Protein AF-A0A3M1MSR9-F1 (afdb_monomer)

Structure (mmCIF, N/CA/C/O backbone):
data_AF-A0A3M1MSR9-F1
#
_entry.id   AF-A0A3M1MSR9-F1
#
loop_
_atom_site.group_PDB
_atom_site.id
_atom_site.type_symbol
_atom_site.label_atom_id
_atom_site.label_alt_id
_atom_site.label_comp_id
_atom_site.label_asym_id
_atom_site.label_entity_id
_atom_site.label_seq_id
_atom_site.pdbx_PDB_ins_code
_atom_site.Cartn_x
_atom_site.Cartn_y
_atom_site.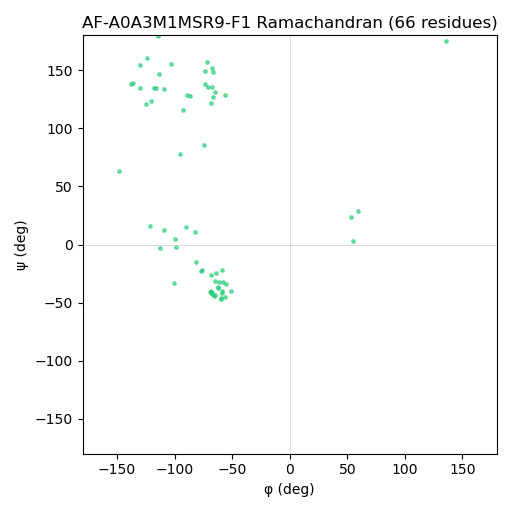Cartn_z
_atom_site.occupancy
_atom_site.B_iso_or_equiv
_atom_site.auth_seq_id
_atom_site.auth_comp_id
_atom_site.auth_asym_id
_atom_site.auth_atom_id
_atom_site.pdbx_PDB_model_num
ATOM 1 N N . PRO A 1 1 ? -6.235 -7.353 12.738 1.00 87.19 1 PRO A N 1
ATOM 2 C CA . PRO A 1 1 ? -6.596 -7.748 11.346 1.00 87.19 1 PRO A CA 1
ATOM 3 C C . PRO A 1 1 ? -6.141 -6.715 10.304 1.00 87.19 1 PRO A C 1
ATOM 5 O O . PRO A 1 1 ? -5.979 -5.549 10.662 1.00 87.19 1 PRO A O 1
ATOM 8 N N . VAL A 1 2 ? -5.952 -7.124 9.041 1.00 90.06 2 VAL A N 1
ATOM 9 C CA . VAL A 1 2 ? -5.477 -6.256 7.944 1.00 90.06 2 VAL A CA 1
ATOM 10 C C . VAL A 1 2 ? -6.532 -6.145 6.846 1.00 90.06 2 V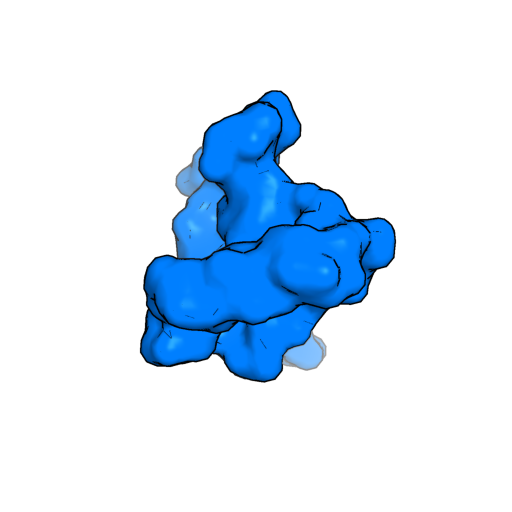AL A C 1
ATOM 12 O O . VAL A 1 2 ? -7.078 -7.159 6.419 1.00 90.06 2 VAL A O 1
ATOM 15 N N . PHE A 1 3 ? -6.778 -4.926 6.370 1.00 91.56 3 PHE A N 1
ATOM 16 C CA . PHE A 1 3 ? -7.687 -4.633 5.265 1.00 91.56 3 PHE A CA 1
ATOM 17 C C . PHE A 1 3 ? -6.933 -4.103 4.037 1.00 91.56 3 PHE A C 1
ATOM 19 O O . PHE A 1 3 ? -5.941 -3.383 4.154 1.00 91.56 3 PHE A O 1
ATOM 26 N N . ALA A 1 4 ? -7.416 -4.419 2.840 1.00 90.94 4 ALA A N 1
ATOM 27 C CA . ALA A 1 4 ? -6.942 -3.818 1.599 1.00 90.94 4 ALA A CA 1
ATOM 28 C C . ALA A 1 4 ? -8.143 -3.222 0.868 1.00 90.94 4 ALA A C 1
ATOM 30 O O . ALA A 1 4 ? -9.085 -3.945 0.547 1.00 90.94 4 ALA A O 1
ATOM 31 N N . TYR A 1 5 ? -8.112 -1.913 0.618 1.00 90.50 5 TYR A N 1
ATOM 32 C CA . TYR A 1 5 ? -9.201 -1.249 -0.091 1.00 90.50 5 TYR A CA 1
ATOM 33 C C . TYR A 1 5 ? -9.289 -1.780 -1.532 1.00 90.50 5 TYR A C 1
ATOM 35 O O . TYR A 1 5 ? -8.250 -1.830 -2.206 1.00 90.50 5 TYR A O 1
ATOM 43 N N . PRO A 1 6 ? -10.488 -2.163 -2.016 1.00 87.06 6 PRO A N 1
ATOM 44 C CA . PRO A 1 6 ? -10.688 -2.567 -3.406 1.00 87.06 6 PRO A CA 1
ATOM 45 C C . PRO A 1 6 ? -10.227 -1.461 -4.354 1.00 87.06 6 PRO A C 1
ATOM 47 O O . PRO A 1 6 ? -10.569 -0.296 -4.156 1.00 87.06 6 PRO A O 1
ATOM 50 N N . ASP A 1 7 ? -9.380 -1.811 -5.322 1.00 83.06 7 ASP A N 1
ATOM 51 C CA . ASP A 1 7 ? -8.743 -0.898 -6.286 1.00 83.06 7 ASP A CA 1
ATOM 52 C C . ASP A 1 7 ? -7.954 0.284 -5.677 1.00 83.06 7 ASP A C 1
ATOM 54 O O . ASP A 1 7 ? -7.408 1.118 -6.396 1.00 83.06 7 ASP A O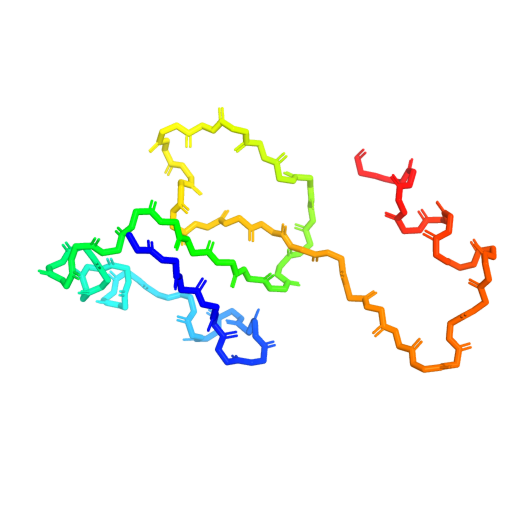 1
ATOM 58 N N . GLY A 1 8 ? -7.858 0.355 -4.344 1.00 74.00 8 GLY A N 1
ATOM 59 C CA . GLY A 1 8 ? -7.191 1.407 -3.583 1.00 74.00 8 GLY A CA 1
ATOM 60 C C . GLY A 1 8 ? -7.625 2.838 -3.901 1.00 74.00 8 GLY A C 1
ATOM 61 O O . GLY A 1 8 ? -6.828 3.751 -3.674 1.00 74.00 8 GLY A O 1
ATOM 62 N N . GLN A 1 9 ? -8.838 3.028 -4.428 1.00 73.75 9 GLN A N 1
ATOM 63 C CA . GLN A 1 9 ? -9.337 4.324 -4.893 1.00 73.75 9 GLN A CA 1
ATOM 64 C C . GLN A 1 9 ? -9.687 5.273 -3.738 1.00 73.75 9 GLN A C 1
ATOM 66 O O . GLN A 1 9 ? -10.167 4.835 -2.690 1.00 73.75 9 GLN A O 1
ATOM 71 N N . MET A 1 10 ? -9.531 6.584 -3.974 1.00 66.69 10 MET A N 1
ATOM 72 C CA . MET A 1 10 ? -9.934 7.664 -3.051 1.00 66.69 10 MET A CA 1
ATOM 73 C C . MET A 1 10 ? -11.384 7.514 -2.580 1.00 66.69 10 MET A C 1
ATOM 75 O O . MET A 1 10 ? -11.668 7.717 -1.407 1.00 66.69 10 MET A O 1
ATOM 79 N N . ASP A 1 11 ? -12.289 7.114 -3.473 1.00 70.94 11 ASP A N 1
ATOM 80 C CA . ASP A 1 11 ? -13.729 7.070 -3.186 1.00 70.94 11 ASP A CA 1
ATOM 81 C C . ASP A 1 11 ? -14.088 5.987 -2.157 1.00 70.94 11 ASP A C 1
ATOM 83 O O . ASP A 1 11 ? -15.044 6.118 -1.388 1.00 70.94 11 ASP A O 1
ATOM 87 N N . THR A 1 12 ? -13.263 4.938 -2.083 1.00 68.50 12 THR A N 1
ATOM 88 C CA . THR A 1 12 ? -13.355 3.901 -1.047 1.00 68.50 12 THR A CA 1
ATOM 89 C C . THR A 1 12 ? -12.689 4.323 0.264 1.00 68.50 12 THR A C 1
ATOM 91 O O . THR A 1 12 ? -12.940 3.727 1.306 1.00 68.50 12 THR A O 1
ATOM 94 N N . PHE A 1 13 ? -11.876 5.379 0.245 1.00 74.06 13 PHE A N 1
ATOM 95 C CA . PHE A 1 13 ? -11.215 5.951 1.409 1.00 74.06 13 PHE A CA 1
ATOM 96 C C . PHE A 1 13 ? -12.032 7.126 1.969 1.00 74.06 13 PHE A C 1
ATOM 98 O O . PHE A 1 13 ? -11.705 8.296 1.780 1.00 74.06 13 PHE A O 1
ATOM 105 N N . ASN A 1 14 ? -13.107 6.817 2.699 1.00 81.00 14 ASN A N 1
ATOM 106 C CA . ASN A 1 14 ? -13.923 7.827 3.375 1.00 81.00 14 ASN A CA 1
ATOM 107 C C . ASN A 1 14 ? -14.047 7.557 4.891 1.00 81.00 14 ASN A C 1
ATOM 109 O O . ASN A 1 14 ? -13.811 6.431 5.346 1.00 81.00 14 ASN A O 1
ATOM 113 N N . PRO A 1 15 ? -14.415 8.570 5.701 1.00 85.19 15 PRO A N 1
ATOM 114 C CA . PRO A 1 15 ? -14.504 8.426 7.154 1.00 85.19 15 PRO A CA 1
ATOM 115 C C . PRO A 1 15 ? -15.471 7.334 7.628 1.00 85.19 15 PRO A C 1
ATOM 117 O O . PRO A 1 15 ? -15.208 6.704 8.648 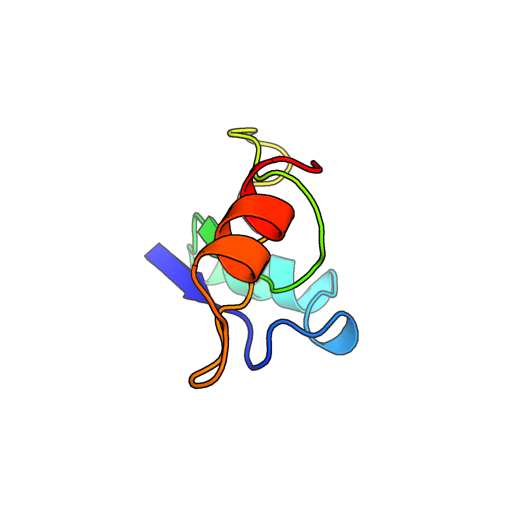1.00 85.19 15 PRO A O 1
ATOM 120 N N . ALA A 1 16 ? -16.557 7.078 6.890 1.00 88.56 16 ALA A N 1
ATOM 121 C CA . ALA A 1 16 ? -17.534 6.056 7.257 1.00 88.56 16 ALA A CA 1
ATOM 122 C C . ALA A 1 16 ? -16.946 4.642 7.137 1.00 88.56 16 ALA A C 1
ATOM 124 O O . ALA A 1 16 ? -17.155 3.812 8.019 1.00 88.56 16 ALA A O 1
ATOM 125 N N . ILE A 1 17 ? -16.151 4.382 6.094 1.00 87.88 17 ILE A N 1
ATOM 126 C CA . ILE A 1 17 ? -15.471 3.092 5.923 1.00 87.88 17 ILE A CA 1
ATOM 127 C C . ILE A 1 17 ? -14.375 2.915 6.974 1.00 87.88 17 ILE A C 1
ATOM 129 O O . ILE A 1 17 ? -14.261 1.840 7.553 1.00 87.88 17 ILE A O 1
ATOM 133 N N . GLN A 1 18 ? -13.607 3.961 7.290 1.00 87.44 18 GLN A N 1
ATOM 134 C CA . GLN A 1 18 ? -12.625 3.874 8.377 1.00 87.44 18 GLN A CA 1
ATOM 135 C C . GLN A 1 18 ? -13.281 3.532 9.715 1.00 87.44 18 GLN A C 1
ATOM 137 O O . GLN A 1 18 ? -12.721 2.755 10.484 1.00 87.44 18 GLN A O 1
ATOM 142 N N . GLU A 1 19 ? -14.451 4.103 9.992 1.00 91.25 19 GLU A N 1
ATOM 143 C CA . GLU A 1 19 ? -15.184 3.800 11.215 1.00 91.25 19 GLU A CA 1
ATOM 144 C C . GLU A 1 19 ? -15.710 2.365 11.224 1.00 91.25 19 GLU A C 1
ATOM 146 O O . GLU A 1 19 ? -15.517 1.658 12.210 1.00 91.25 19 GLU A O 1
ATOM 151 N N . ALA A 1 20 ? -16.258 1.888 10.104 1.00 91.69 20 ALA A N 1
ATOM 152 C CA . ALA A 1 20 ? -16.632 0.484 9.947 1.00 91.69 20 ALA A CA 1
ATOM 153 C C . ALA A 1 20 ? -15.444 -0.457 10.204 1.00 91.69 20 ALA A C 1
ATOM 155 O O . ALA A 1 20 ? -15.563 -1.407 10.972 1.00 91.69 20 ALA A O 1
ATOM 156 N N . LEU A 1 21 ? -14.268 -0.150 9.651 1.00 91.81 21 LEU A N 1
ATOM 157 C CA . LEU A 1 21 ? -13.054 -0.934 9.882 1.00 91.81 21 LEU A CA 1
ATOM 158 C C . LEU A 1 21 ? -12.631 -0.940 11.360 1.00 91.81 21 LEU A C 1
ATOM 160 O O . LEU A 1 21 ? -12.198 -1.981 11.853 1.00 91.81 21 LEU A O 1
ATOM 164 N N . ARG A 1 22 ? -12.777 0.178 12.087 1.00 91.25 22 ARG A N 1
ATOM 165 C CA . ARG A 1 22 ? -12.502 0.224 13.537 1.00 91.25 22 ARG A CA 1
ATOM 166 C C . ARG A 1 22 ? -13.480 -0.632 14.334 1.00 91.25 22 ARG A C 1
ATOM 168 O O . ARG A 1 22 ? -13.039 -1.351 15.229 1.00 91.25 22 ARG A O 1
ATOM 175 N N . MET A 1 23 ? -14.773 -0.558 14.015 1.00 94.44 23 MET A N 1
ATOM 176 C CA . MET A 1 23 ? -15.814 -1.360 14.673 1.00 94.44 23 MET A CA 1
ATOM 177 C C . MET A 1 23 ? -15.593 -2.861 14.457 1.00 94.44 23 MET A C 1
ATOM 179 O O . MET A 1 23 ? -15.778 -3.644 15.380 1.00 94.44 23 MET A O 1
ATOM 183 N N . GLU A 1 24 ? -15.110 -3.243 13.276 1.00 95.06 24 GLU A N 1
ATOM 184 C CA . GLU A 1 24 ? -14.730 -4.618 12.923 1.00 95.06 24 GLU A CA 1
ATOM 185 C C . GLU A 1 24 ? -13.311 -5.001 13.403 1.00 95.06 24 GLU A C 1
ATOM 187 O O . GLU A 1 24 ? -12.757 -6.029 13.011 1.00 95.06 24 GLU A O 1
ATOM 192 N N . HIS A 1 25 ? -12.690 -4.175 14.252 1.00 93.62 25 HIS A N 1
ATOM 193 C CA . HIS A 1 25 ? -11.374 -4.412 14.851 1.00 93.62 25 HIS A CA 1
ATOM 194 C C . HIS A 1 25 ? -10.216 -4.581 13.847 1.00 93.62 25 HIS A C 1
ATOM 196 O O . HIS A 1 25 ? -9.212 -5.238 14.143 1.00 93.62 25 HIS A O 1
ATOM 202 N N . PHE A 1 26 ? -10.300 -3.970 12.664 1.00 91.88 26 PHE A N 1
ATOM 203 C CA . PHE A 1 26 ? -9.140 -3.851 11.784 1.00 91.88 26 PHE A CA 1
ATOM 204 C C . PHE A 1 26 ? -8.127 -2.864 12.364 1.00 91.88 26 PHE A C 1
ATOM 206 O O . PHE A 1 26 ? -8.462 -1.772 12.819 1.00 91.88 26 PHE A O 1
ATOM 213 N N . GLU A 1 27 ? -6.858 -3.256 12.322 1.00 89.38 27 GLU A N 1
ATOM 214 C CA . GLU A 1 27 ? -5.753 -2.483 12.893 1.00 89.38 27 GLU A CA 1
ATOM 215 C C . GLU A 1 27 ? -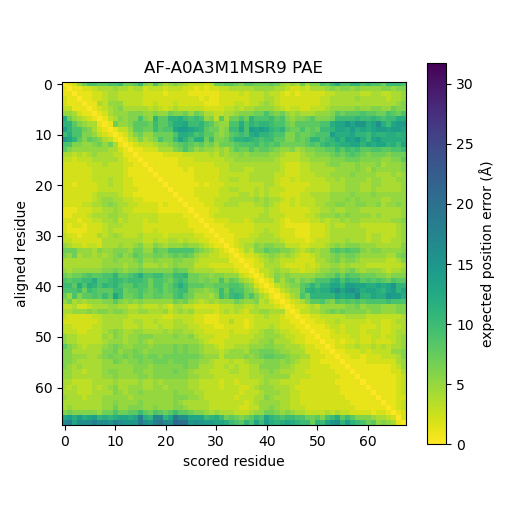5.005 -1.702 11.817 1.00 89.38 27 GLU A C 1
ATOM 217 O O . GLU A 1 27 ? -4.485 -0.618 12.074 1.00 89.38 27 GLU A O 1
ATOM 222 N N . ILE A 1 28 ? -4.940 -2.271 10.610 1.00 90.69 28 ILE A N 1
ATOM 223 C CA . ILE A 1 28 ? -4.171 -1.743 9.489 1.00 90.69 28 ILE A CA 1
ATOM 224 C C . ILE A 1 28 ? -5.011 -1.818 8.219 1.00 90.69 28 ILE A C 1
ATOM 226 O O . ILE A 1 28 ? -5.663 -2.834 7.971 1.00 90.69 28 ILE A O 1
ATOM 230 N N . ALA A 1 29 ? -4.952 -0.776 7.388 1.00 90.56 29 ALA A N 1
ATOM 231 C CA . ALA A 1 29 ? -5.564 -0.796 6.067 1.00 90.56 29 ALA A CA 1
ATOM 232 C C . ALA A 1 29 ? -4.671 -0.171 4.987 1.00 90.56 29 ALA A C 1
ATOM 234 O O . ALA A 1 29 ? -4.052 0.871 5.206 1.00 90.56 29 ALA A O 1
ATOM 235 N N . PHE A 1 30 ? -4.627 -0.808 3.814 1.00 90.94 30 PHE A N 1
ATOM 236 C CA . PHE A 1 30 ? -3.763 -0.426 2.695 1.00 90.94 30 PHE A CA 1
ATOM 237 C C . PHE A 1 30 ? -4.528 0.180 1.517 1.00 90.94 30 PHE A C 1
ATOM 239 O O . PHE A 1 30 ? -5.501 -0.407 1.041 1.00 90.94 30 PHE A O 1
ATOM 246 N N . THR A 1 31 ? -4.030 1.296 0.984 1.00 90.31 31 THR A N 1
ATOM 247 C CA . THR A 1 31 ? -4.588 1.998 -0.186 1.00 90.31 31 THR A CA 1
ATOM 248 C C . THR A 1 31 ? -3.624 1.963 -1.377 1.00 90.31 31 THR A C 1
ATOM 250 O O . THR A 1 31 ? -2.545 1.374 -1.287 1.00 90.31 31 THR A O 1
ATOM 253 N N . MET A 1 32 ? -4.026 2.553 -2.506 1.00 88.50 32 MET A N 1
ATOM 254 C CA . MET A 1 32 ? -3.152 2.836 -3.658 1.00 88.50 32 MET A CA 1
ATOM 255 C C . MET A 1 32 ? 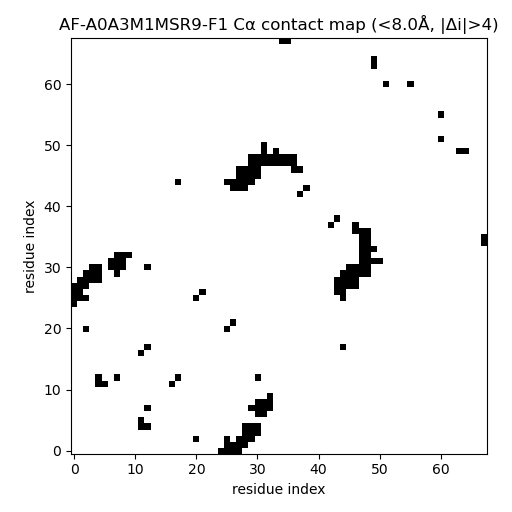-2.876 4.341 -3.797 1.00 88.50 32 MET A C 1
ATOM 257 O O . MET A 1 32 ? -2.384 4.794 -4.829 1.00 88.50 32 MET A O 1
ATOM 261 N N . LEU A 1 33 ? -3.208 5.130 -2.769 1.00 83.81 33 LEU A N 1
ATOM 262 C CA . LEU A 1 33 ? -2.909 6.557 -2.757 1.00 83.81 33 LEU A CA 1
ATOM 263 C C . LEU A 1 33 ? -1.391 6.738 -2.673 1.00 83.81 33 LEU A C 1
ATOM 265 O O . LEU A 1 33 ? -0.713 6.019 -1.943 1.00 83.81 33 LEU A O 1
ATOM 269 N N . GLY A 1 34 ? -0.851 7.655 -3.476 1.00 81.25 34 GLY A N 1
ATOM 270 C CA . GLY A 1 34 ? 0.593 7.849 -3.588 1.00 81.25 34 GLY A CA 1
ATOM 271 C C . GLY A 1 34 ? 1.221 8.377 -2.296 1.00 81.25 34 GLY A C 1
ATOM 272 O O . GLY A 1 34 ? 0.601 9.146 -1.560 1.00 81.25 34 GLY A O 1
ATOM 273 N N . GLY A 1 35 ? 2.473 7.993 -2.047 1.00 84.31 35 GLY A N 1
ATOM 274 C CA . GLY A 1 35 ? 3.273 8.471 -0.919 1.00 84.31 35 GLY A CA 1
ATOM 275 C C . GLY A 1 35 ? 4.042 7.359 -0.211 1.00 84.31 35 GLY A C 1
ATOM 276 O O . GLY A 1 35 ? 3.893 6.175 -0.512 1.00 84.31 35 GLY A O 1
ATOM 277 N N . MET A 1 36 ? 4.866 7.753 0.760 1.00 86.00 36 MET A N 1
ATOM 278 C CA . MET A 1 36 ? 5.612 6.820 1.598 1.00 86.00 36 MET A CA 1
ATOM 279 C C . MET A 1 36 ? 4.769 6.387 2.799 1.00 86.00 36 MET A C 1
ATOM 281 O O . MET A 1 36 ? 4.255 7.223 3.548 1.00 86.00 36 MET A O 1
ATOM 285 N N . ALA A 1 37 ? 4.643 5.076 3.009 1.00 88.56 37 ALA A N 1
ATOM 286 C CA . ALA A 1 37 ? 4.000 4.552 4.204 1.00 88.56 37 ALA A CA 1
ATOM 287 C C . ALA A 1 37 ? 4.851 4.888 5.433 1.00 88.56 37 ALA A C 1
ATOM 289 O O . ALA A 1 37 ? 6.041 4.589 5.480 1.00 88.56 37 ALA A O 1
ATOM 290 N N . GLN A 1 38 ? 4.229 5.502 6.438 1.00 84.88 38 GLN A N 1
ATOM 291 C CA . GLN A 1 38 ? 4.881 5.836 7.700 1.00 84.88 38 GLN A CA 1
ATOM 292 C C . GLN A 1 38 ? 4.231 5.060 8.836 1.00 84.88 38 GLN A C 1
ATOM 294 O O . GLN A 1 38 ? 3.004 5.023 8.956 1.00 84.88 38 GLN A O 1
ATOM 299 N N . LEU A 1 39 ? 5.058 4.479 9.706 1.00 76.62 39 LEU A N 1
ATOM 300 C CA . LEU A 1 39 ? 4.581 3.785 10.894 1.00 76.62 39 LEU A CA 1
ATOM 301 C C . LEU A 1 39 ? 4.122 4.814 11.937 1.00 76.62 39 LEU A C 1
ATOM 303 O O . LEU A 1 39 ? 4.879 5.246 12.803 1.00 76.62 39 LEU A O 1
ATOM 307 N N . SER A 1 40 ? 2.867 5.239 11.821 1.00 78.88 40 SER A N 1
ATOM 308 C CA . SER A 1 40 ? 2.235 6.211 12.708 1.00 78.88 40 SER A CA 1
ATOM 309 C C . SER A 1 40 ? 0.893 5.686 13.191 1.00 78.88 40 SER A C 1
ATOM 311 O O . SER A 1 40 ? 0.061 5.254 12.394 1.00 78.88 40 SER A O 1
ATOM 313 N N . LYS A 1 41 ? 0.631 5.816 14.498 1.00 68.50 41 LYS A N 1
ATOM 314 C CA . LYS A 1 41 ? -0.678 5.484 15.087 1.00 68.50 41 LYS A CA 1
ATOM 315 C C . LYS A 1 41 ? -1.827 6.298 14.481 1.00 68.50 41 LYS A C 1
ATOM 317 O O . LYS A 1 41 ? -2.968 5.865 14.551 1.00 68.50 41 LYS A O 1
ATOM 322 N N . LYS A 1 42 ? -1.540 7.460 13.881 1.00 70.06 42 LYS A N 1
ATOM 323 C CA . LYS A 1 42 ? -2.557 8.316 13.251 1.00 70.06 42 LYS A CA 1
ATOM 324 C C . LYS A 1 42 ? -3.010 7.806 11.878 1.00 70.06 42 LYS A C 1
ATOM 326 O O . LYS A 1 42 ? -4.122 8.116 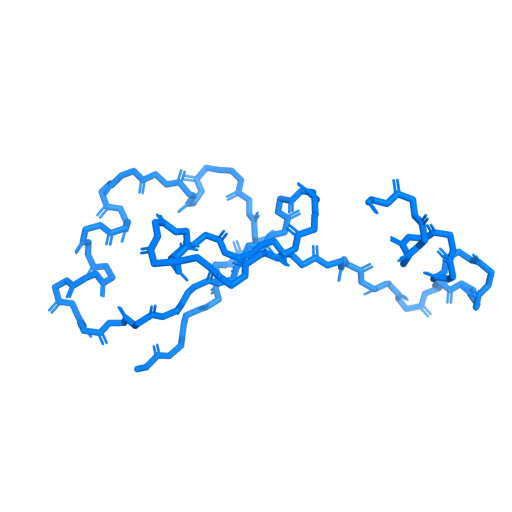11.473 1.00 70.06 42 LYS A O 1
ATOM 331 N N . ASN A 1 43 ? -2.185 7.004 11.197 1.00 70.44 43 ASN A N 1
ATOM 332 C CA . ASN A 1 43 ? -2.383 6.648 9.787 1.00 70.44 43 ASN A CA 1
ATOM 333 C C . ASN A 1 43 ? -2.512 5.131 9.564 1.00 70.44 43 ASN A C 1
ATOM 335 O O . ASN A 1 43 ? -2.388 4.665 8.437 1.00 70.44 43 ASN A O 1
ATOM 339 N N . ALA A 1 44 ? -2.752 4.340 10.615 1.00 81.25 44 ALA A N 1
ATOM 340 C CA . ALA A 1 44 ? -2.742 2.878 10.514 1.00 81.25 44 ALA A CA 1
ATOM 341 C C . ALA A 1 44 ? -3.806 2.330 9.538 1.00 81.25 44 ALA A C 1
ATOM 343 O O . ALA A 1 44 ? -3.551 1.367 8.824 1.00 81.25 44 ALA A O 1
ATOM 344 N N . LEU A 1 45 ? -4.959 2.999 9.418 1.00 86.62 45 LEU A N 1
ATOM 345 C CA . LEU A 1 45 ? -6.022 2.651 8.460 1.00 86.62 45 LEU A CA 1
ATOM 346 C C . LEU A 1 45 ? -5.876 3.348 7.092 1.00 86.62 45 LEU A C 1
ATOM 348 O O . LEU A 1 45 ? -6.828 3.400 6.309 1.00 86.62 45 LEU A O 1
ATOM 352 N N . TYR A 1 46 ? -4.697 3.913 6.826 1.00 85.12 46 TYR A N 1
ATOM 353 C CA . TYR A 1 46 ? -4.360 4.649 5.613 1.00 85.12 46 TYR A CA 1
ATOM 354 C C . TYR A 1 46 ? -2.873 4.477 5.260 1.00 85.12 46 TYR A C 1
ATOM 356 O O . TYR A 1 46 ? -2.088 5.427 5.273 1.00 85.12 46 TYR A O 1
ATOM 364 N N . LEU A 1 47 ? -2.455 3.246 4.967 1.00 89.81 47 LEU A N 1
ATOM 365 C CA . LEU A 1 47 ? -1.092 2.985 4.510 1.00 89.81 47 LEU A CA 1
ATOM 366 C C . LEU A 1 47 ? -1.029 2.994 2.973 1.00 89.81 47 LEU A C 1
ATOM 368 O O . LEU A 1 47 ? -1.662 2.142 2.342 1.00 89.81 47 LEU A O 1
ATOM 372 N N . PRO A 1 48 ? -0.292 3.934 2.352 1.00 89.50 48 PRO A N 1
ATOM 373 C CA . PRO A 1 48 ? -0.108 3.962 0.904 1.00 89.50 48 PRO A CA 1
ATOM 374 C C . PRO A 1 48 ? 0.718 2.760 0.421 1.00 89.50 48 PRO A C 1
ATOM 376 O O . PRO A 1 48 ? 1.559 2.228 1.152 1.00 89.50 48 PRO A O 1
ATOM 379 N N . ARG A 1 49 ? 0.488 2.334 -0.825 1.00 89.81 49 ARG A N 1
ATOM 380 C CA . ARG A 1 49 ? 1.257 1.283 -1.511 1.00 89.81 49 ARG A CA 1
ATOM 381 C C . ARG A 1 49 ? 1.694 1.753 -2.891 1.00 89.81 49 ARG A C 1
ATOM 383 O O . ARG A 1 49 ? 1.028 2.569 -3.520 1.00 89.81 49 ARG A O 1
ATOM 390 N N . ILE A 1 50 ? 2.779 1.161 -3.379 1.00 89.19 50 ILE A N 1
ATOM 391 C CA . ILE A 1 50 ? 3.221 1.309 -4.765 1.00 89.19 50 ILE A CA 1
ATOM 392 C C . ILE A 1 50 ? 2.550 0.222 -5.604 1.00 89.19 50 ILE A C 1
ATOM 394 O O . ILE A 1 50 ? 2.606 -0.960 -5.262 1.00 89.19 50 ILE A O 1
ATOM 398 N N . GLY A 1 51 ? 1.917 0.629 -6.702 1.00 87.81 51 GLY A N 1
ATOM 399 C CA . GLY A 1 51 ? 1.392 -0.298 -7.697 1.00 87.81 51 GLY A CA 1
ATOM 400 C C . GLY A 1 51 ? 2.505 -0.913 -8.532 1.00 87.81 51 GLY A C 1
ATOM 401 O O . GLY A 1 51 ? 3.435 -0.222 -8.941 1.00 87.81 51 GLY A O 1
ATOM 402 N N . VAL A 1 52 ? 2.393 -2.213 -8.793 1.00 89.94 52 VAL A N 1
ATOM 403 C CA . VAL A 1 52 ? 3.291 -2.952 -9.683 1.00 89.94 52 VAL A CA 1
ATOM 404 C C . VAL A 1 52 ? 2.448 -3.547 -10.803 1.00 89.94 52 VAL A C 1
ATOM 406 O O . VAL A 1 52 ? 1.485 -4.264 -10.534 1.00 89.94 52 VAL A O 1
ATOM 409 N N . TRP A 1 53 ? 2.800 -3.233 -12.048 1.00 90.12 53 TRP A N 1
ATOM 410 C CA . TRP A 1 53 ? 2.130 -3.743 -13.247 1.00 90.12 53 TRP A CA 1
ATOM 411 C C . TRP A 1 53 ? 2.966 -4.839 -13.905 1.00 90.12 53 TRP A C 1
ATOM 413 O O . TRP A 1 53 ? 4.183 -4.897 -13.728 1.00 90.12 53 TRP A O 1
ATOM 423 N N . SER A 1 54 ? 2.311 -5.719 -14.662 1.00 94.62 54 SER A N 1
ATOM 424 C CA . SER A 1 54 ? 2.944 -6.889 -15.283 1.00 94.62 54 SER A CA 1
ATOM 425 C C . SER A 1 54 ? 4.014 -6.542 -16.321 1.00 94.62 54 SER A C 1
ATOM 427 O O . SER A 1 54 ? 4.895 -7.352 -16.586 1.00 94.62 54 SER A O 1
ATOM 429 N N . ASP A 1 55 ? 3.932 -5.356 -16.915 1.00 96.50 55 ASP A N 1
ATOM 430 C CA . ASP A 1 55 ? 4.853 -4.820 -17.918 1.00 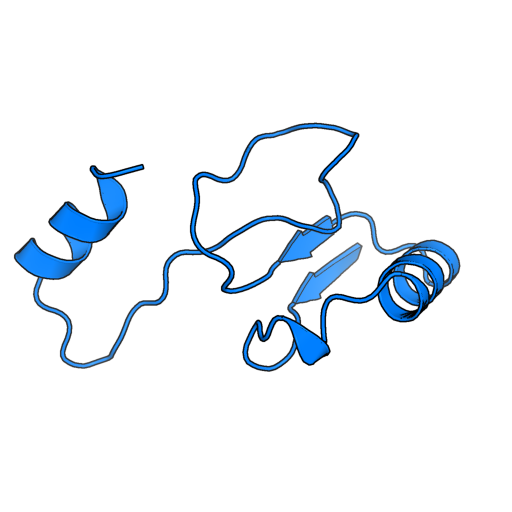96.50 55 ASP A CA 1
ATOM 431 C C . ASP A 1 55 ? 5.878 -3.835 -17.328 1.00 96.50 55 ASP A C 1
ATOM 433 O O . ASP A 1 55 ? 6.683 -3.255 -18.060 1.00 96.50 55 ASP A O 1
ATOM 437 N N . MET A 1 56 ? 5.882 -3.649 -16.003 1.00 96.00 56 MET A N 1
ATOM 438 C CA . MET A 1 56 ? 6.802 -2.732 -15.342 1.00 96.00 56 MET A CA 1
ATOM 439 C C . MET A 1 56 ? 8.241 -3.260 -15.420 1.00 96.00 56 MET A C 1
ATOM 441 O O . MET A 1 56 ? 8.578 -4.328 -14.909 1.00 96.00 56 MET A O 1
ATOM 445 N N . THR A 1 57 ? 9.126 -2.466 -16.014 1.00 96.94 57 THR A N 1
ATOM 446 C CA . THR A 1 57 ? 10.564 -2.755 -16.042 1.00 96.94 57 THR A CA 1
ATOM 447 C C . THR A 1 57 ? 11.208 -2.542 -14.664 1.00 96.94 57 THR A C 1
ATOM 449 O O . THR A 1 57 ? 10.738 -1.711 -13.878 1.00 96.94 57 THR A O 1
ATOM 452 N N . PRO A 1 58 ? 12.355 -3.185 -14.376 1.00 95.81 58 PRO A N 1
ATOM 453 C CA . PRO A 1 58 ? 13.104 -2.931 -13.144 1.00 95.81 58 PRO A CA 1
ATOM 454 C C . PRO A 1 58 ? 13.468 -1.454 -12.931 1.00 95.81 58 PRO A C 1
ATOM 456 O O . PRO A 1 58 ? 13.453 -0.973 -11.802 1.00 95.81 58 PRO A O 1
ATOM 459 N N . ALA A 1 59 ? 13.746 -0.711 -14.009 1.00 95.75 59 ALA A N 1
ATOM 460 C CA . ALA A 1 59 ? 14.042 0.719 -13.939 1.00 95.75 59 ALA A CA 1
ATOM 461 C C . ALA A 1 59 ? 12.818 1.546 -13.511 1.00 95.75 59 ALA A C 1
ATOM 463 O O . ALA A 1 59 ? 12.942 2.442 -12.678 1.00 95.75 59 ALA A O 1
ATOM 464 N N . GLN A 1 60 ? 11.630 1.225 -14.035 1.00 93.81 60 GLN A N 1
ATOM 465 C CA . GLN A 1 60 ? 10.382 1.868 -13.616 1.00 93.81 60 GLN A CA 1
ATOM 466 C C . GLN A 1 60 ? 10.056 1.544 -12.156 1.00 93.81 60 GLN A C 1
ATOM 468 O O . GLN A 1 60 ? 9.719 2.452 -11.400 1.00 93.81 60 GLN A O 1
ATOM 473 N N . LEU A 1 61 ? 10.220 0.287 -11.733 1.00 93.00 61 LEU A N 1
ATOM 474 C CA . LEU A 1 61 ? 10.036 -0.097 -10.332 1.00 93.00 61 LEU A CA 1
ATOM 475 C C . LEU A 1 61 ? 10.994 0.669 -9.411 1.00 93.00 61 LEU A C 1
ATOM 477 O O . LEU A 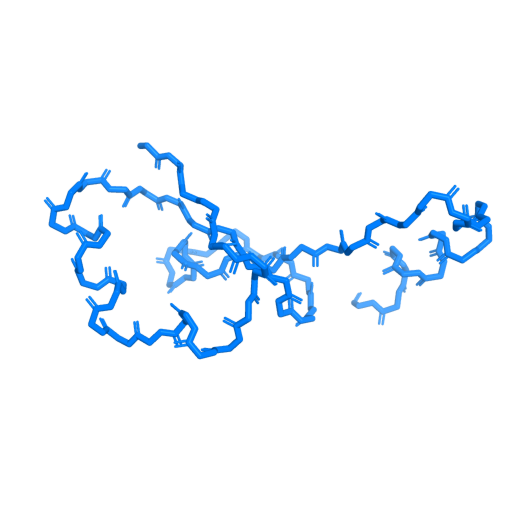1 61 ? 10.569 1.235 -8.406 1.00 93.00 61 LEU A O 1
ATOM 481 N N . HIS A 1 62 ? 12.276 0.735 -9.775 1.00 93.88 62 HIS A N 1
ATOM 482 C CA . HIS A 1 62 ? 13.281 1.483 -9.023 1.00 93.88 62 HIS A CA 1
ATOM 483 C C . HIS A 1 62 ? 12.925 2.970 -8.903 1.00 93.88 62 HIS A C 1
ATOM 485 O O . HIS A 1 62 ? 13.049 3.550 -7.824 1.00 93.88 62 HIS A O 1
ATOM 491 N N . TRP A 1 63 ? 12.436 3.578 -9.986 1.00 90.31 63 TRP A N 1
ATOM 492 C CA . TRP A 1 63 ? 11.985 4.967 -9.971 1.00 90.31 63 TRP A CA 1
ATOM 493 C C . TRP A 1 63 ? 10.842 5.182 -8.970 1.00 90.31 63 TRP A C 1
ATOM 495 O O . TRP A 1 63 ? 10.913 6.107 -8.164 1.00 90.31 63 TRP A O 1
ATOM 505 N N . TRP A 1 64 ? 9.834 4.302 -8.950 1.00 88.12 64 TRP A N 1
ATOM 506 C CA . TRP A 1 64 ? 8.722 4.399 -7.995 1.00 88.12 64 TRP A CA 1
ATOM 507 C C . TRP A 1 64 ? 9.161 4.199 -6.539 1.00 88.12 64 TRP A C 1
ATOM 509 O O . TRP A 1 64 ? 8.586 4.813 -5.646 1.00 88.12 64 TRP A O 1
ATOM 519 N N . LEU A 1 65 ? 10.186 3.383 -6.288 1.00 89.50 65 LEU A N 1
ATOM 520 C CA . LEU A 1 65 ? 10.703 3.130 -4.938 1.00 89.50 65 LEU A CA 1
ATOM 521 C C . LEU A 1 65 ? 11.552 4.276 -4.367 1.00 89.50 65 LEU A C 1
ATOM 523 O O . LEU A 1 65 ? 11.719 4.348 -3.154 1.00 89.50 65 LEU A O 1
ATOM 527 N N . THR A 1 66 ? 12.113 5.146 -5.211 1.00 89.06 66 THR A N 1
ATOM 528 C CA . THR A 1 66 ? 13.138 6.132 -4.802 1.00 89.06 66 THR A CA 1
ATOM 529 C C . THR A 1 66 ? 12.690 7.592 -4.867 1.00 89.06 66 THR A C 1
ATOM 531 O O . THR A 1 66 ? 13.457 8.480 -4.501 1.00 89.06 66 THR A O 1
ATOM 534 N N . ARG A 1 67 ? 11.465 7.870 -5.326 1.00 73.31 67 ARG A N 1
ATOM 535 C CA . ARG A 1 67 ? 10.963 9.238 -5.556 1.00 73.31 67 ARG A CA 1
ATOM 536 C C . ARG A 1 67 ? 10.084 9.831 -4.448 1.00 73.31 67 ARG A C 1
ATOM 538 O O . ARG A 1 67 ? 9.663 10.977 -4.611 1.00 73.31 67 ARG A O 1
ATOM 545 N N . PHE A 1 68 ? 9.793 9.086 -3.382 1.00 61.41 68 PHE A N 1
ATOM 546 C CA . PHE A 1 68 ? 8.926 9.517 -2.276 1.00 61.41 68 PHE A CA 1
ATOM 547 C C . PHE A 1 68 ? 9.700 9.793 -0.997 1.00 61.41 68 PHE A C 1
ATOM 549 O O . PHE A 1 68 ? 10.758 9.154 -0.806 1.00 61.41 68 PHE A O 1
#

Radius of gyration: 13.44 Å; Cα contacts (8 Å, |Δi|>4): 84; chains: 1; bounding box: 32×17×33 Å

Foldseek 3Di:
DEEEQVQLDPVSPDPVNVVVCVVVVHQAYEGQDDDQADPDSVQRNPGHDHDDDPPDDPVNVVCSVPPD

Sequence (68 aa):
PVFAYPDGQMDTFNPAIQEALRMEHFEIAFTMLGGMAQLSKKNALYLPRIGVWSDMTPAQLHWWLTRF

Nearest PDB structures (foldseek):
  7am6-assembly3_C  TM=4.368E-01  e=6.859E+00  Bacillus amyloliquefaciens
  7am5-assembly1_A  TM=4.122E-01  e=6.859E+00  Bacillus amyloliquefaciens

Mean predicted aligned error: 4.64 Å

Secondary structure (DSSP, 8-state):
-EEE-GGG-GGG--HHHHHHHHHTT--EEE---SS-----TTSTT-B------TT--HHHHHHHHH--

Solvent-accessible surface area (backbone atoms only — not comparable to full-atom values): 4174 Å² total; per-residue (Å²): 87,81,45,70,50,77,92,20,43,68,87,71,67,42,73,69,52,55,49,50,39,50,77,72,55,42,61,34,21,36,36,50,46,83,61,71,63,64,100,41,90,91,36,34,74,59,28,35,38,85,88,83,58,97,83,60,47,71,68,57,51,52,50,69,72,70,74,103

pLDDT: mean 86.18, std 8.24, range [61.41, 96.94]